Protein AF-A0A5K0VWK0-F1 (afdb_monomer)

Secondary structure (DSSP, 8-state):
-----HHHHHHHHHHHHHHHHHHHHHTTSSS-HHHHHHHHHHHH---S--

Foldseek 3Di:
DDDDDPVNVCCVPVVVVVVVLVVCVVVVVDVDSVVVVVCCCPPVVPPPPD

InterPro domains:
  IPR008927 6-phosphogluconate dehydrogenase-like, C-terminal domain superfamily [SSF48179] (4-48)
  IPR013328 6-phosphogluconate dehydrogenase, domain 2 [G3DSA:1.10.1040.10] (4-50)

Solvent-accessible surface area (backbone atoms only — not comparable to full-atom values): 3116 Å² total; per-residue (Å²): 134,91,85,75,52,72,65,56,56,49,48,69,57,47,53,58,52,53,52,48,55,52,46,39,44,73,73,56,79,40,92,46,72,67,59,52,53,51,44,36,34,74,73,66,66,39,75,85,75,126

Structure 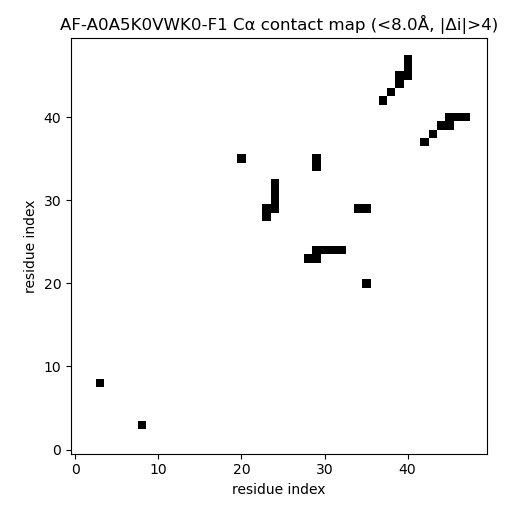(mmCIF, N/CA/C/O backbone):
data_AF-A0A5K0VWK0-F1
#
_entry.id   AF-A0A5K0VWK0-F1
#
loop_
_atom_site.group_PDB
_atom_site.id
_atom_site.type_symbol
_atom_site.label_atom_id
_atom_site.label_alt_id
_atom_site.label_comp_id
_atom_site.label_asym_id
_atom_site.label_entity_id
_atom_site.label_seq_id
_atom_site.pdbx_PDB_ins_code
_atom_site.Cartn_x
_atom_site.Cartn_y
_atom_site.Cartn_z
_atom_site.occupancy
_atom_site.B_iso_or_equiv
_atom_site.auth_seq_id
_atom_site.auth_comp_id
_atom_site.auth_asym_id
_atom_site.auth_atom_id
_atom_site.pdbx_PDB_model_num
ATOM 1 N N . PRO A 1 1 ? -23.703 10.006 19.094 1.00 72.62 1 PRO A N 1
ATOM 2 C CA . PRO A 1 1 ? -22.243 9.930 18.848 1.00 72.62 1 PRO A CA 1
ATOM 3 C C . PRO A 1 1 ? -21.929 8.709 17.983 1.00 72.62 1 PRO A C 1
ATOM 5 O O . PRO A 1 1 ? -22.480 7.645 18.240 1.00 72.62 1 PRO A O 1
ATOM 8 N N . ILE A 1 2 ? -21.120 8.876 16.940 1.00 82.50 2 ILE A N 1
ATOM 9 C CA . ILE A 1 2 ? -20.703 7.765 16.080 1.00 82.50 2 ILE A CA 1
ATOM 10 C C . ILE A 1 2 ? -19.626 7.000 16.859 1.00 82.50 2 ILE A C 1
ATOM 12 O O . ILE A 1 2 ? -18.610 7.593 17.213 1.00 82.50 2 ILE A O 1
ATOM 16 N N . SER A 1 3 ? -19.875 5.739 17.205 1.00 89.00 3 SER A N 1
ATOM 17 C CA . SER A 1 3 ? -18.863 4.858 17.794 1.00 89.00 3 SER A CA 1
ATOM 18 C C . SER A 1 3 ? -18.209 4.075 16.668 1.00 89.00 3 SER A C 1
ATOM 20 O O . SER A 1 3 ? -18.900 3.321 15.989 1.00 89.00 3 SER A O 1
ATOM 22 N N . VAL A 1 4 ? -16.911 4.269 16.474 1.00 93.75 4 VAL A N 1
ATOM 23 C CA . VAL A 1 4 ? -16.113 3.520 15.501 1.00 93.75 4 VAL A CA 1
ATOM 24 C C . VAL A 1 4 ? -15.068 2.753 16.296 1.00 93.75 4 VAL A C 1
ATOM 26 O O . VAL A 1 4 ? -14.409 3.331 17.161 1.00 93.75 4 VAL A O 1
ATOM 29 N N . SER A 1 5 ? -14.977 1.451 16.062 1.00 96.19 5 SER A N 1
ATOM 30 C CA . SER A 1 5 ? -13.967 0.591 16.673 1.00 96.19 5 SER A CA 1
ATOM 31 C C . SER A 1 5 ? -12.598 0.806 16.029 1.00 96.19 5 SER A C 1
ATOM 33 O O . SER A 1 5 ? -12.499 1.197 14.867 1.00 96.19 5 SER A O 1
ATOM 35 N N . ASP A 1 6 ? -11.526 0.492 16.756 1.00 95.62 6 ASP A N 1
ATOM 36 C CA . ASP A 1 6 ? -10.159 0.590 16.227 1.00 95.62 6 ASP A CA 1
ATOM 37 C C . ASP A 1 6 ? -9.977 -0.237 14.944 1.00 95.62 6 ASP A C 1
ATOM 39 O O . ASP A 1 6 ? -9.300 0.198 14.015 1.00 95.62 6 ASP A O 1
ATOM 43 N N . GLN A 1 7 ? -10.639 -1.396 14.856 1.00 94.94 7 GLN A N 1
ATOM 44 C CA . GLN A 1 7 ? 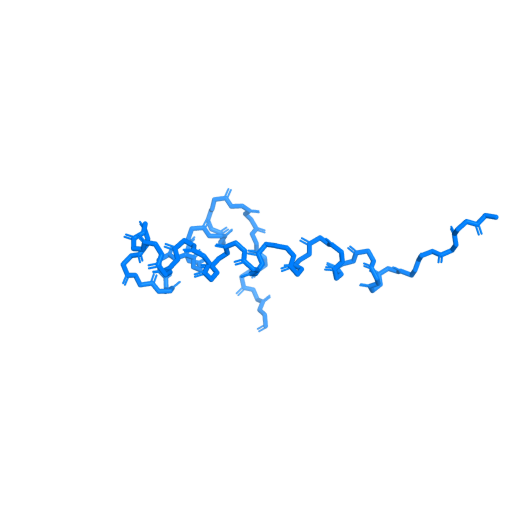-10.625 -2.237 13.660 1.00 94.94 7 GLN A CA 1
ATOM 45 C C . GLN A 1 7 ? -11.253 -1.522 12.459 1.00 94.94 7 GLN A C 1
ATOM 47 O O . GLN A 1 7 ? -10.659 -1.492 11.385 1.00 94.94 7 GLN A O 1
ATOM 52 N N . GLU A 1 8 ? -12.416 -0.896 12.641 1.00 95.50 8 GLU A N 1
ATOM 53 C CA . GLU A 1 8 ? -13.068 -0.129 11.577 1.00 95.50 8 GLU A CA 1
ATOM 54 C C . GLU A 1 8 ? -12.208 1.067 11.147 1.00 95.50 8 GLU A C 1
ATOM 56 O O . GLU A 1 8 ? -12.117 1.350 9.956 1.00 95.50 8 GLU A O 1
ATOM 61 N N . ILE A 1 9 ? -11.516 1.733 12.080 1.00 94.94 9 ILE A N 1
ATOM 62 C CA . ILE A 1 9 ? -10.577 2.818 11.749 1.00 94.94 9 ILE A CA 1
ATOM 63 C C . ILE A 1 9 ? -9.435 2.291 10.870 1.00 94.94 9 ILE A C 1
ATOM 65 O O . ILE A 1 9 ? -9.089 2.913 9.864 1.00 94.94 9 ILE A O 1
ATOM 69 N N . VAL A 1 10 ? -8.859 1.136 11.216 1.00 94.56 10 VAL A N 1
ATOM 70 C CA . VAL A 1 10 ? -7.785 0.508 10.432 1.00 94.56 10 VAL A CA 1
ATOM 71 C C . VAL A 1 10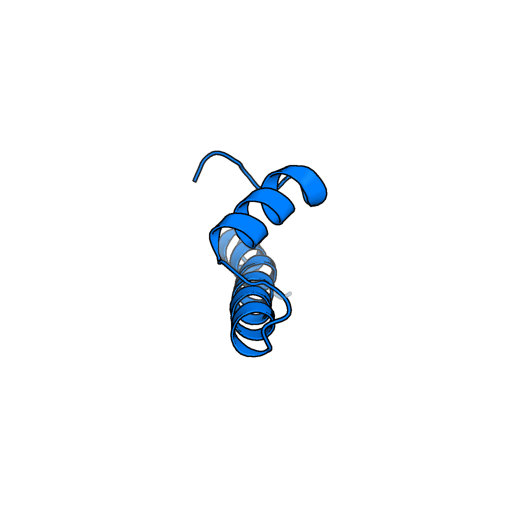 ? -8.276 0.127 9.035 1.00 94.56 10 VAL A C 1
ATOM 73 O O . VAL A 1 10 ? -7.598 0.420 8.051 1.00 94.56 10 VAL A O 1
ATOM 76 N N . GLU A 1 11 ? -9.456 -0.478 8.925 1.00 95.38 11 GLU A N 1
ATOM 77 C CA . GLU A 1 11 ? -10.054 -0.873 7.645 1.00 95.38 11 GLU A CA 1
ATOM 78 C C . GLU A 1 11 ? -10.377 0.333 6.759 1.00 95.38 11 GLU A C 1
ATOM 80 O O . GLU A 1 11 ? -10.056 0.330 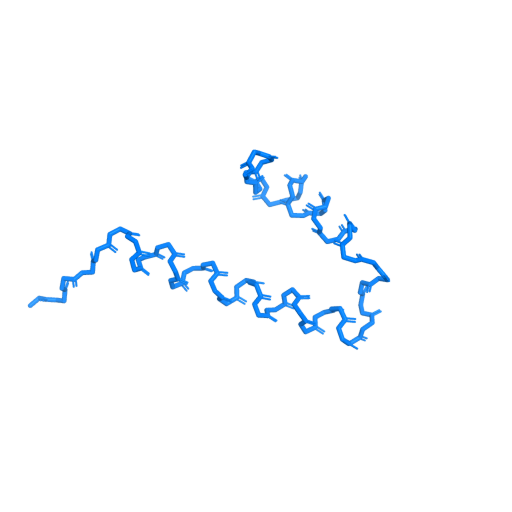5.569 1.00 95.38 11 GLU A O 1
ATOM 85 N N . MET A 1 12 ? -10.923 1.403 7.343 1.00 95.00 12 MET A N 1
ATOM 86 C CA . MET A 1 12 ? -11.210 2.654 6.636 1.00 95.00 12 MET A CA 1
ATOM 87 C C . MET A 1 12 ? -9.955 3.291 6.032 1.00 95.00 12 MET A C 1
ATOM 89 O O . MET A 1 12 ? -10.049 3.938 4.992 1.00 95.00 12 MET A O 1
ATOM 93 N N . ILE A 1 13 ? -8.790 3.114 6.660 1.00 94.25 13 ILE A N 1
ATOM 94 C CA . ILE A 1 13 ? -7.522 3.669 6.171 1.00 94.25 13 ILE A CA 1
ATOM 95 C C . ILE A 1 13 ? -6.838 2.707 5.194 1.00 94.25 13 ILE A C 1
ATOM 97 O O . ILE A 1 13 ? -6.345 3.137 4.153 1.00 94.25 13 ILE A O 1
ATOM 101 N N . LEU A 1 14 ? -6.796 1.407 5.498 1.00 94.25 14 LEU A N 1
ATOM 102 C CA . LEU A 1 14 ? -6.006 0.446 4.727 1.00 94.25 14 LEU A CA 1
ATOM 103 C C . LEU A 1 14 ? -6.720 -0.091 3.486 1.00 94.25 14 LEU A C 1
ATOM 105 O O . LEU A 1 14 ? -6.050 -0.333 2.483 1.00 94.25 14 LEU A O 1
ATOM 109 N N . PHE A 1 15 ? -8.043 -0.268 3.499 1.00 95.88 15 PHE A N 1
ATOM 110 C CA . PHE A 1 15 ? -8.751 -0.781 2.319 1.00 95.88 15 PHE A CA 1
ATOM 111 C C . PHE A 1 15 ? -8.635 0.147 1.100 1.00 95.88 15 PHE A C 1
ATOM 113 O O . PHE A 1 15 ? -8.351 -0.359 0.013 1.00 95.88 15 PHE A O 1
ATOM 120 N N . PRO A 1 16 ? -8.750 1.484 1.231 1.00 97.31 16 PRO A N 1
ATOM 121 C CA . PRO A 1 16 ? -8.494 2.383 0.108 1.00 97.31 16 PRO A CA 1
ATOM 122 C C . PRO A 1 16 ? -7.053 2.309 -0.409 1.00 97.31 16 PRO A C 1
ATOM 124 O O . PRO A 1 16 ? -6.844 2.337 -1.618 1.00 97.31 16 PRO A O 1
ATOM 127 N N . VAL A 1 17 ? -6.064 2.160 0.481 1.00 94.50 17 VAL A N 1
ATOM 128 C CA . VAL A 1 17 ? -4.648 2.022 0.093 1.00 94.50 17 VAL A CA 1
ATOM 129 C C . VAL A 1 17 ? -4.432 0.755 -0.736 1.00 94.50 17 VAL A C 1
ATOM 131 O O . VAL A 1 17 ? -3.7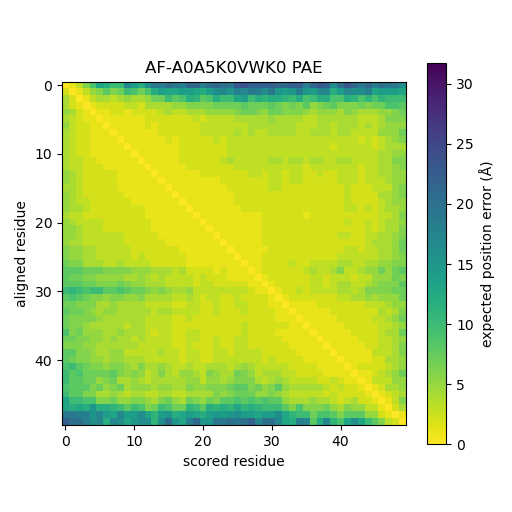61 0.803 -1.764 1.00 94.50 17 VAL A O 1
ATOM 134 N N . VAL A 1 18 ? -5.037 -0.366 -0.334 1.00 94.00 18 VAL A N 1
ATOM 135 C CA . VAL A 1 18 ? -4.976 -1.626 -1.093 1.00 94.00 18 VAL A CA 1
ATOM 136 C C . VAL A 1 18 ? -5.701 -1.505 -2.437 1.00 94.00 18 VAL A C 1
ATOM 138 O O . VAL A 1 18 ? -5.208 -2.003 -3.446 1.00 94.00 18 VAL A O 1
ATOM 141 N N . ASN A 1 19 ? -6.834 -0.805 -2.492 1.00 96.94 19 ASN A N 1
ATOM 142 C CA . ASN A 1 19 ? -7.525 -0.572 -3.760 1.00 96.94 19 ASN A CA 1
ATOM 143 C C . ASN A 1 19 ? -6.677 0.261 -4.731 1.00 96.94 19 ASN A C 1
ATOM 145 O O . ASN A 1 19 ? -6.584 -0.091 -5.905 1.00 96.94 19 ASN A O 1
ATOM 149 N N . GLU A 1 20 ? -6.019 1.3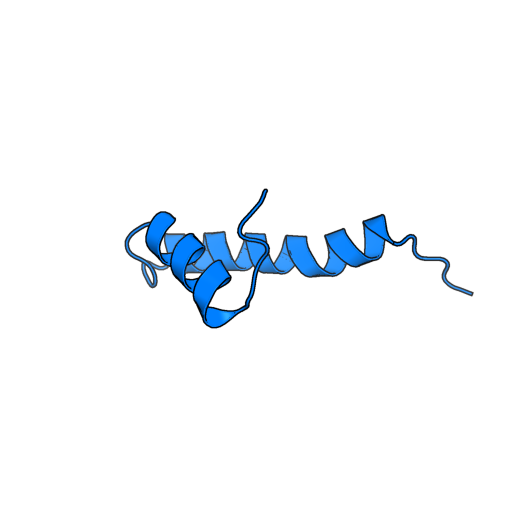24 -4.262 1.00 96.25 20 GLU A N 1
ATOM 150 C CA . GLU A 1 20 ? -5.127 2.115 -5.118 1.00 96.25 20 GLU A CA 1
ATOM 151 C C . GLU A 1 20 ? -3.879 1.336 -5.539 1.00 96.25 20 GLU A C 1
ATOM 153 O O . GLU A 1 20 ? -3.471 1.432 -6.693 1.00 96.25 20 GLU A O 1
ATOM 158 N N . ALA A 1 21 ? -3.331 0.487 -4.665 1.00 94.25 21 ALA A N 1
ATOM 159 C CA . ALA A 1 21 ? -2.267 -0.453 -5.016 1.00 94.25 21 ALA A CA 1
ATOM 160 C C . ALA A 1 21 ? -2.644 -1.340 -6.219 1.00 94.25 21 ALA A C 1
ATOM 162 O O . ALA A 1 21 ? -1.845 -1.518 -7.139 1.00 94.25 21 ALA A O 1
ATOM 163 N N . CYS A 1 22 ? -3.873 -1.864 -6.246 1.00 95.38 22 CYS A N 1
ATOM 164 C CA . CYS A 1 22 ? -4.374 -2.631 -7.385 1.00 95.38 22 CYS A CA 1
ATOM 165 C C . CYS A 1 22 ? -4.500 -1.775 -8.652 1.00 95.38 22 CYS A C 1
ATOM 167 O O . CYS A 1 22 ? -4.131 -2.236 -9.730 1.00 95.38 22 CYS A O 1
ATOM 169 N N . ARG A 1 23 ? -4.981 -0.532 -8.532 1.00 97.25 23 ARG A N 1
ATOM 170 C CA . ARG A 1 23 ? -5.144 0.374 -9.679 1.00 97.25 23 ARG A CA 1
ATOM 171 C C . ARG A 1 23 ? -3.811 0.754 -10.310 1.00 97.25 23 ARG A C 1
ATOM 173 O O . ARG A 1 23 ? -3.679 0.649 -11.520 1.00 97.25 23 ARG A O 1
ATOM 180 N N . VAL A 1 24 ? -2.798 1.107 -9.518 1.00 95.75 24 VAL A N 1
ATOM 181 C CA . VAL A 1 24 ? -1.472 1.470 -10.060 1.00 95.75 24 VAL A CA 1
ATOM 182 C C . VAL A 1 24 ? -0.749 0.287 -10.714 1.00 95.75 24 VAL A C 1
ATOM 184 O O . VAL A 1 24 ? 0.074 0.490 -11.608 1.00 95.75 24 VAL A O 1
ATOM 187 N N . LEU A 1 25 ? -1.056 -0.945 -10.292 1.00 94.56 25 LEU A N 1
ATOM 188 C CA . LEU A 1 25 ? -0.582 -2.159 -10.960 1.00 94.56 25 LEU A CA 1
ATOM 189 C C . LEU A 1 25 ? -1.300 -2.382 -12.296 1.00 94.56 25 LEU A C 1
ATOM 191 O O . LEU A 1 25 ? -0.638 -2.671 -13.290 1.00 94.56 25 LEU A O 1
ATOM 195 N N . ASP A 1 26 ? -2.624 -2.219 -12.334 1.00 95.81 26 ASP A N 1
ATOM 196 C CA . ASP A 1 26 ? -3.429 -2.380 -13.554 1.00 95.81 26 ASP A CA 1
ATOM 197 C C . ASP A 1 26 ? -3.122 -1.298 -14.605 1.00 95.81 26 ASP A C 1
ATOM 199 O O . ASP A 1 26 ? -2.967 -1.583 -15.790 1.00 95.81 26 ASP A O 1
ATOM 203 N N . GLU A 1 27 ? -2.919 -0.054 -14.164 1.00 96.81 27 GLU A N 1
ATOM 204 C CA . GLU A 1 27 ? -2.516 1.076 -15.010 1.00 96.81 27 GLU A CA 1
ATOM 205 C C . G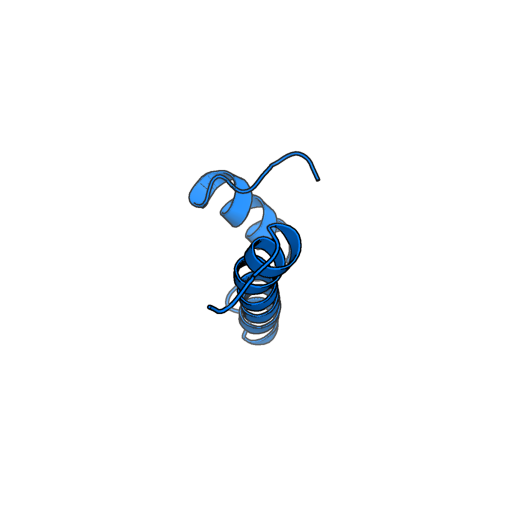LU A 1 27 ? -1.063 0.956 -15.520 1.00 96.81 27 GLU A C 1
ATOM 207 O O . GLU A 1 27 ? -0.629 1.749 -16.358 1.00 96.81 27 GLU A O 1
ATOM 212 N N . GLY A 1 28 ? -0.292 -0.024 -15.032 1.00 93.88 28 GLY A N 1
ATOM 213 C CA . GLY A 1 28 ? 1.099 -0.247 -15.429 1.00 93.88 28 GLY A CA 1
ATOM 214 C C . GLY A 1 28 ? 2.078 0.813 -14.912 1.00 93.88 28 GLY A C 1
ATOM 215 O O . GLY A 1 28 ? 3.206 0.893 -15.399 1.00 93.88 28 GLY A O 1
ATOM 216 N N . VAL A 1 29 ? 1.674 1.616 -13.919 1.00 95.31 29 VAL A N 1
ATOM 217 C CA . VAL A 1 29 ? 2.554 2.569 -13.216 1.00 95.31 29 VAL A CA 1
ATOM 218 C C . VAL A 1 29 ? 3.648 1.814 -12.460 1.00 95.31 29 VAL A C 1
ATOM 220 O O . VAL A 1 29 ? 4.785 2.278 -12.366 1.00 95.31 29 VAL A O 1
ATOM 223 N N . VAL A 1 30 ? 3.312 0.625 -11.954 1.00 93.56 30 VAL A N 1
ATOM 224 C CA . VAL A 1 30 ? 4.245 -0.283 -11.288 1.00 93.56 30 VAL A CA 1
ATOM 225 C C . VAL A 1 30 ? 4.358 -1.580 -12.084 1.00 93.56 30 VAL A C 1
ATOM 227 O O . VAL A 1 30 ? 3.361 -2.219 -12.402 1.00 93.56 30 VAL A O 1
ATOM 230 N N . VAL A 1 31 ? 5.591 -1.992 -12.389 1.00 91.06 31 VAL A N 1
ATOM 231 C CA . VAL A 1 31 ? 5.864 -3.172 -13.231 1.00 91.06 31 VAL A CA 1
ATOM 232 C C . VAL A 1 31 ? 5.641 -4.484 -12.468 1.00 91.06 31 VAL A C 1
ATOM 234 O O . VAL A 1 31 ? 5.286 -5.498 -13.068 1.00 91.06 31 VAL A O 1
ATOM 237 N N . ARG A 1 32 ? 5.874 -4.497 -11.148 1.00 92.75 32 ARG A N 1
ATOM 238 C CA . ARG A 1 32 ? 5.727 -5.681 -10.288 1.00 92.75 32 ARG A CA 1
ATOM 239 C C . ARG A 1 32 ? 5.180 -5.303 -8.918 1.00 92.75 32 ARG A C 1
ATOM 241 O O . ARG A 1 32 ? 5.631 -4.334 -8.319 1.00 92.75 32 ARG A O 1
ATOM 248 N N . ALA A 1 33 ? 4.312 -6.143 -8.358 1.00 91.38 33 ALA A N 1
ATOM 249 C CA . ALA A 1 33 ? 3.777 -5.946 -7.008 1.00 91.38 33 ALA A CA 1
ATOM 250 C C . ALA A 1 33 ? 4.874 -5.819 -5.927 1.00 91.38 33 ALA A C 1
ATOM 252 O O . ALA A 1 33 ? 4.754 -4.992 -5.031 1.00 91.38 33 ALA A O 1
ATOM 253 N N . SER A 1 34 ? 5.992 -6.543 -6.063 1.00 92.62 34 SER A N 1
ATOM 254 C CA . SER A 1 34 ? 7.131 -6.461 -5.131 1.00 92.62 34 SER A CA 1
ATOM 255 C C . SER A 1 34 ? 7.746 -5.064 -5.021 1.00 92.62 34 SER A C 1
ATOM 257 O O . SER A 1 34 ? 8.275 -4.690 -3.970 1.00 92.62 34 SER A O 1
ATOM 259 N N . ASP A 1 35 ? 7.704 -4.293 -6.109 1.00 92.56 35 ASP A N 1
ATOM 260 C CA . ASP A 1 35 ? 8.257 -2.941 -6.140 1.00 92.56 35 ASP A CA 1
ATOM 261 C C . ASP A 1 35 ? 7.361 -2.003 -5.318 1.00 92.56 35 ASP A C 1
ATOM 263 O O . ASP A 1 35 ? 7.856 -1.135 -4.598 1.00 92.56 35 ASP A O 1
ATOM 267 N N . LEU A 1 36 ? 6.046 -2.248 -5.345 1.00 91.50 36 LEU A N 1
ATOM 268 C CA . LEU A 1 36 ? 5.064 -1.542 -4.530 1.00 91.50 36 LEU A CA 1
ATOM 269 C C . LEU A 1 36 ? 5.213 -1.866 -3.036 1.00 91.50 36 LEU A C 1
ATOM 271 O O . LEU A 1 36 ? 5.174 -0.955 -2.206 1.00 91.50 36 LEU A O 1
ATOM 275 N N . ASP A 1 37 ? 5.429 -3.136 -2.686 1.00 90.50 37 ASP A N 1
ATOM 276 C CA . ASP A 1 37 ? 5.666 -3.553 -1.297 1.00 90.50 37 ASP A CA 1
ATOM 277 C C . ASP A 1 37 ? 6.922 -2.876 -0.734 1.00 90.50 37 ASP A C 1
ATOM 279 O O . ASP A 1 37 ? 6.908 -2.293 0.354 1.00 90.50 37 ASP A O 1
ATOM 283 N N . THR A 1 38 ? 8.000 -2.873 -1.521 1.00 91.75 38 THR A N 1
ATOM 284 C CA . THR A 1 38 ? 9.269 -2.235 -1.151 1.00 91.75 38 THR A CA 1
ATOM 285 C C . THR A 1 38 ? 9.104 -0.722 -0.985 1.00 91.75 38 THR A C 1
ATOM 287 O O . THR A 1 38 ? 9.588 -0.154 -0.004 1.00 91.75 38 THR A O 1
ATOM 290 N N . ALA A 1 39 ? 8.380 -0.064 -1.897 1.00 92.00 39 ALA A N 1
ATOM 291 C CA . ALA A 1 39 ? 8.078 1.362 -1.805 1.00 92.00 39 ALA A CA 1
ATOM 292 C C . ALA A 1 39 ? 7.209 1.698 -0.583 1.00 92.00 39 ALA A C 1
ATOM 294 O O . ALA A 1 39 ? 7.437 2.712 0.075 1.00 92.00 39 ALA A O 1
ATOM 295 N N . SER A 1 40 ? 6.253 0.837 -0.234 1.00 91.19 40 SER A N 1
ATOM 296 C CA . SER A 1 40 ? 5.378 1.033 0.927 1.00 91.19 40 SER A CA 1
ATOM 297 C C . SER A 1 40 ? 6.159 0.929 2.240 1.00 91.19 40 SER A C 1
ATOM 299 O O . SER A 1 40 ? 6.027 1.788 3.113 1.00 91.19 40 SER A O 1
ATOM 301 N N . VAL A 1 41 ? 7.033 -0.073 2.369 1.00 91.25 41 VAL A N 1
ATOM 302 C CA . VAL A 1 41 ? 7.868 -0.256 3.567 1.00 91.25 41 VAL A CA 1
ATOM 303 C C . VAL A 1 41 ? 8.908 0.859 3.701 1.00 91.25 41 VAL A C 1
ATOM 305 O O . VAL A 1 41 ? 9.021 1.464 4.764 1.00 91.25 41 VAL A O 1
ATOM 308 N N . LEU A 1 42 ? 9.653 1.165 2.633 1.00 91.44 42 LEU A N 1
ATOM 309 C CA . LEU A 1 42 ? 10.753 2.136 2.690 1.00 91.44 42 LEU A CA 1
ATOM 310 C C . LEU A 1 42 ? 10.287 3.596 2.621 1.00 91.44 42 LEU A C 1
ATOM 312 O O . LEU A 1 42 ? 10.921 4.464 3.214 1.00 91.44 42 LEU A O 1
ATOM 316 N N . GLY A 1 43 ? 9.211 3.879 1.885 1.00 90.81 43 GLY A N 1
ATOM 317 C CA . GLY A 1 43 ? 8.726 5.239 1.637 1.00 90.81 43 GLY A CA 1
ATOM 318 C C . GLY A 1 43 ? 7.629 5.689 2.597 1.00 90.81 43 GLY A C 1
ATOM 319 O O . GLY A 1 43 ? 7.607 6.851 2.991 1.00 90.81 43 GLY A O 1
ATOM 320 N N . MET A 1 44 ? 6.746 4.775 3.007 1.00 89.44 44 MET A N 1
ATOM 321 C CA . MET A 1 44 ? 5.590 5.089 3.861 1.00 89.44 44 MET A CA 1
ATOM 322 C C . MET A 1 44 ? 5.702 4.496 5.269 1.00 89.44 44 MET A C 1
ATOM 324 O O . MET A 1 44 ? 4.763 4.603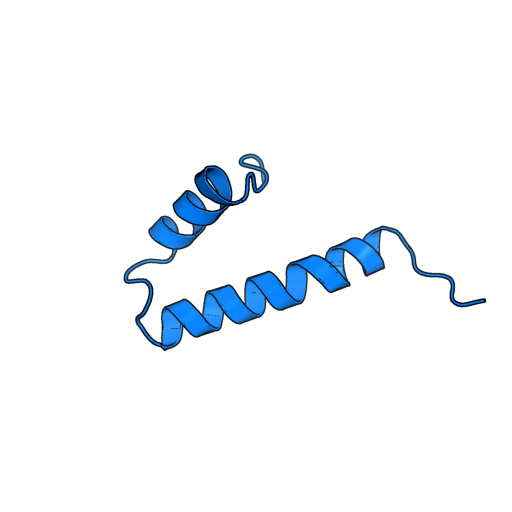 6.053 1.00 89.44 44 MET A O 1
ATOM 328 N N . SER A 1 45 ? 6.846 3.885 5.610 1.00 87.12 45 SER A N 1
ATOM 329 C CA . SER A 1 45 ? 7.064 3.193 6.892 1.00 87.12 45 SER A CA 1
ATOM 330 C C . SER A 1 45 ? 5.994 2.139 7.191 1.00 87.12 45 SER A C 1
ATOM 332 O O . SER A 1 45 ? 5.630 1.911 8.346 1.00 87.12 45 SER A O 1
ATOM 334 N N . PHE A 1 46 ? 5.463 1.508 6.142 1.00 86.69 46 P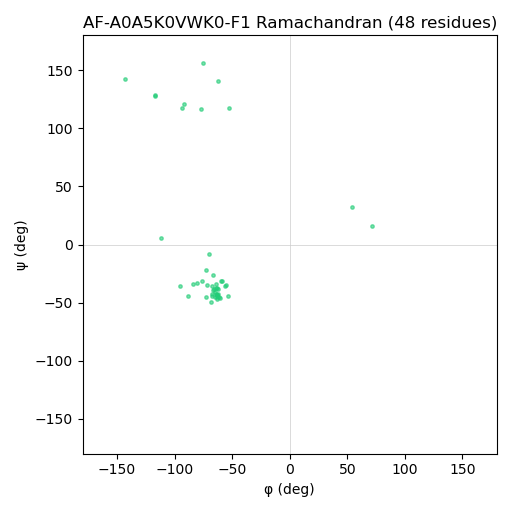HE A N 1
ATOM 335 C CA . PHE A 1 46 ? 4.481 0.451 6.298 1.00 86.69 46 PHE A CA 1
ATOM 336 C C . PHE A 1 46 ? 5.096 -0.723 7.074 1.00 86.69 46 PHE A C 1
ATOM 338 O O . PHE A 1 46 ? 6.271 -1.030 6.842 1.00 86.69 46 PHE A O 1
ATOM 345 N N . PRO A 1 47 ? 4.351 -1.382 7.986 1.00 82.50 47 PRO A N 1
ATOM 346 C CA . PRO A 1 47 ? 4.894 -2.472 8.788 1.00 82.50 47 PRO A CA 1
ATOM 347 C C . PRO A 1 47 ? 5.555 -3.531 7.904 1.00 82.50 47 PRO A C 1
ATOM 349 O O . PRO A 1 47 ? 4.903 -4.151 7.065 1.00 82.50 47 PRO A O 1
ATOM 352 N N . SER A 1 48 ? 6.866 -3.709 8.085 1.00 74.88 48 SER A N 1
ATOM 353 C CA . SER A 1 48 ? 7.661 -4.707 7.359 1.00 74.88 48 SER A CA 1
ATOM 354 C C . SER A 1 48 ? 7.371 -6.129 7.830 1.00 74.88 48 SER A C 1
ATOM 356 O O . SER A 1 48 ? 7.613 -7.087 7.101 1.00 74.88 48 SER A O 1
ATOM 358 N N . TYR A 1 49 ? 6.843 -6.256 9.046 1.00 71.81 49 TYR A N 1
ATOM 359 C CA . TYR A 1 49 ? 6.240 -7.473 9.550 1.00 71.81 49 TYR A CA 1
ATOM 360 C C . TYR A 1 49 ? 4.740 -7.423 9.242 1.00 71.81 49 TYR A C 1
ATOM 362 O O . TYR A 1 49 ? 4.033 -6.500 9.650 1.00 71.81 49 TYR A O 1
ATOM 370 N N . ARG A 1 50 ? 4.273 -8.410 8.487 1.00 59.78 50 ARG A N 1
ATOM 371 C CA . ARG A 1 50 ? 2.862 -8.726 8.289 1.00 59.78 50 ARG A CA 1
ATOM 372 C C . ARG A 1 50 ? 2.653 -10.195 8.591 1.00 59.78 50 ARG A C 1
ATOM 374 O O . ARG A 1 50 ? 3.565 -10.980 8.248 1.00 59.78 50 ARG A O 1
#

Sequence (50 aa):
PISVSDQEIVEMILFPVVNEACRVLDEGVVVRASDLDTASVLGMSFPSYR

Organism: NCBI:txid210225

pLDDT: mean 91.18, std 7.28, range [59.78, 97.31]

Radius of gyration: 13.38 Å; Cα contacts (8 Å, |Δi|>4): 17; chains: 1; bounding box: 33×19×34 Å

Mean predicted aligned error: 4.16 Å